Protein AF-A0A9D2BMP5-F1 (afdb_monomer_lite)

Foldseek 3Di:
DDDPPDPDDADWDKDKDFAPPDDPPPPVDDAAEAEDEDDQQAFQCQCVPPVAHDNNVLLNVCCVVQLFPGHMYMGTYPDRVRHRDDPVVPPDDPPVVCPVVVVLVVQPVDPVDDPLHDDDDDDDVQDPGRVSVSVVCSVVRSVNGGRDD

Radius of gyration: 18.4 Å; chains: 1; bounding box: 62×40×44 Å

InterPro domains:
  IPR029058 Alpha/Beta hydrolase fold [G3DSA:3.40.50.1820] (2-93)

Sequence (149 aa):
MIRLITQLKITKPAYVYLPFGYNKNHHHIKYNILYLMHGRSMQAGDFFDCKKGNLINLLDRMIENKDIQPLIVVSATFDVLNQPQNFMRSVAEIQVFNQVNSQMVEMMQSQTFNENNCCYAIRKNGRHNIATCEEYLYHALKIIFKYEK

Structure (mmCIF, N/CA/C/O backbone):
data_AF-A0A9D2BMP5-F1
#
_entry.id   AF-A0A9D2BMP5-F1
#
loop_
_atom_site.group_PDB
_atom_site.id
_atom_site.type_symbol
_atom_site.label_atom_id
_atom_site.label_alt_id
_atom_site.label_comp_id
_atom_site.label_asym_id
_atom_site.label_entity_id
_atom_site.label_seq_id
_atom_site.pdbx_PDB_ins_code
_atom_site.Cartn_x
_atom_site.Cartn_y
_atom_site.Cartn_z
_atom_site.occupancy
_atom_site.B_iso_or_equiv
_atom_site.auth_seq_id
_atom_site.auth_comp_id
_atom_site.auth_asym_id
_atom_site.auth_atom_id
_atom_site.pdbx_PDB_model_num
ATOM 1 N N . MET A 1 1 ? 47.686 2.329 -6.901 1.00 43.03 1 MET A N 1
ATOM 2 C CA . MET A 1 1 ? 46.752 3.427 -7.237 1.00 43.03 1 MET A CA 1
ATOM 3 C C . MET A 1 1 ? 45.488 3.220 -6.405 1.00 43.03 1 MET A C 1
ATOM 5 O O . MET A 1 1 ? 44.759 2.276 -6.672 1.00 43.03 1 MET A O 1
ATOM 9 N N . ILE A 1 2 ? 45.295 3.989 -5.331 1.00 43.59 2 ILE A N 1
ATOM 10 C CA . ILE A 1 2 ? 44.167 3.818 -4.397 1.00 43.59 2 ILE A CA 1
ATOM 11 C C . ILE A 1 2 ? 43.016 4.703 -4.883 1.00 43.59 2 ILE A C 1
ATOM 13 O O . ILE A 1 2 ? 43.177 5.917 -4.987 1.00 43.59 2 ILE A O 1
ATOM 17 N N . ARG A 1 3 ? 41.870 4.103 -5.216 1.00 47.09 3 ARG A N 1
ATOM 18 C CA . ARG A 1 3 ? 40.652 4.838 -5.579 1.00 47.09 3 ARG A CA 1
ATOM 19 C C . ARG A 1 3 ? 39.901 5.168 -4.290 1.00 47.09 3 ARG A C 1
ATOM 21 O O . ARG A 1 3 ? 39.351 4.276 -3.653 1.00 47.09 3 ARG A O 1
ATOM 28 N N . LEU A 1 4 ? 39.892 6.442 -3.906 1.00 51.56 4 LEU A N 1
ATOM 29 C CA . LEU A 1 4 ? 38.966 6.962 -2.901 1.00 51.56 4 LEU A CA 1
ATOM 30 C C . LEU A 1 4 ? 37.544 6.806 -3.451 1.00 51.56 4 LEU A C 1
ATOM 32 O O . LEU A 1 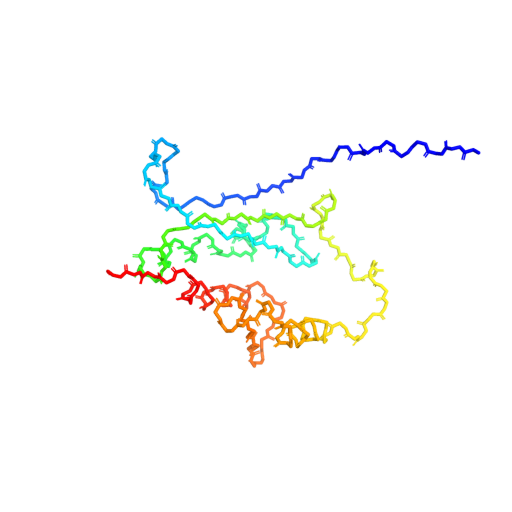4 ? 37.168 7.489 -4.402 1.00 51.56 4 LEU A O 1
ATOM 36 N N . ILE A 1 5 ? 36.768 5.881 -2.888 1.00 59.34 5 ILE A N 1
ATOM 37 C CA . ILE A 1 5 ? 35.328 5.821 -3.133 1.00 59.34 5 ILE A CA 1
ATOM 38 C C . ILE A 1 5 ? 34.708 6.872 -2.215 1.00 59.34 5 ILE A C 1
ATOM 40 O O . ILE A 1 5 ? 34.452 6.616 -1.042 1.00 59.34 5 ILE A O 1
ATOM 44 N N . THR A 1 6 ? 34.521 8.088 -2.721 1.00 59.28 6 THR A N 1
ATOM 45 C CA . THR A 1 6 ? 33.677 9.077 -2.054 1.00 59.28 6 THR A CA 1
ATOM 46 C C . THR A 1 6 ? 32.259 8.524 -2.018 1.00 59.28 6 THR A C 1
ATOM 48 O O . THR A 1 6 ? 31.641 8.274 -3.052 1.00 59.28 6 THR A O 1
ATOM 51 N N . GLN A 1 7 ? 31.753 8.279 -0.813 1.00 61.16 7 GLN A N 1
ATOM 52 C CA . GLN A 1 7 ? 30.390 7.817 -0.601 1.00 61.16 7 GLN A CA 1
ATOM 53 C C . GLN A 1 7 ? 29.439 8.929 -1.070 1.00 61.16 7 GLN A C 1
ATOM 55 O O . GLN A 1 7 ? 29.283 9.954 -0.409 1.00 61.16 7 GLN A O 1
ATOM 60 N N . LEU A 1 8 ? 28.870 8.769 -2.268 1.00 74.62 8 LEU A N 1
ATOM 61 C CA . LEU A 1 8 ? 27.927 9.727 -2.840 1.00 74.62 8 LEU A CA 1
ATOM 62 C C . LEU A 1 8 ? 26.683 9.792 -1.949 1.00 74.62 8 LEU A C 1
ATOM 64 O O . LEU A 1 8 ? 25.930 8.824 -1.840 1.00 74.62 8 LEU A O 1
ATOM 68 N N . LYS A 1 9 ? 26.463 10.948 -1.314 1.00 82.00 9 LYS A N 1
ATOM 69 C CA . LYS A 1 9 ? 25.216 11.236 -0.607 1.00 82.00 9 LYS A CA 1
ATOM 70 C C . LYS A 1 9 ? 24.113 11.431 -1.645 1.00 82.00 9 LYS A C 1
ATOM 72 O O . LYS A 1 9 ? 24.118 12.418 -2.376 1.00 82.00 9 LYS A O 1
ATOM 77 N N . ILE A 1 10 ? 23.182 10.486 -1.701 1.00 85.12 10 ILE A N 1
ATOM 78 C CA . ILE A 1 10 ? 22.008 10.543 -2.574 1.00 85.12 10 ILE A CA 1
ATOM 79 C C . ILE A 1 10 ? 20.770 10.951 -1.772 1.00 85.12 10 ILE A C 1
ATOM 81 O O . ILE A 1 10 ? 20.579 10.505 -0.640 1.00 85.12 10 ILE A O 1
ATOM 85 N N . THR A 1 11 ? 19.924 11.795 -2.362 1.00 90.88 11 THR A N 1
ATOM 86 C CA . THR A 1 11 ? 18.618 12.171 -1.800 1.00 90.88 11 THR A CA 1
ATOM 87 C C . THR A 1 11 ? 17.540 11.362 -2.504 1.00 90.88 11 THR A C 1
ATOM 89 O O . THR A 1 11 ? 17.458 11.389 -3.730 1.00 90.88 11 THR A O 1
ATOM 92 N N . LYS A 1 12 ? 16.713 10.648 -1.736 1.00 89.31 12 LYS A N 1
ATOM 93 C CA . LYS A 1 12 ? 15.645 9.791 -2.263 1.00 89.31 12 LYS A CA 1
ATOM 94 C C . LYS A 1 12 ? 14.288 10.213 -1.700 1.00 89.31 12 LYS A C 1
ATOM 96 O O . LYS A 1 12 ? 14.224 10.567 -0.522 1.00 89.31 12 LYS A O 1
ATOM 101 N N . PRO A 1 13 ? 13.216 10.176 -2.508 1.00 92.56 13 PRO A N 1
ATOM 102 C CA . PRO A 1 13 ? 11.883 10.493 -2.024 1.00 92.56 13 PRO A CA 1
ATOM 103 C C . PRO A 1 13 ? 11.308 9.340 -1.195 1.00 92.56 13 PRO A C 1
ATOM 105 O O . PRO A 1 13 ? 11.568 8.164 -1.465 1.00 92.56 13 PRO A O 1
ATOM 108 N N . ALA A 1 14 ? 10.474 9.699 -0.224 1.00 92.94 14 ALA A N 1
ATOM 109 C CA . ALA A 1 14 ? 9.549 8.800 0.446 1.00 92.94 14 ALA A CA 1
ATOM 110 C C . ALA A 1 14 ? 8.193 9.501 0.540 1.00 92.94 14 ALA A C 1
ATOM 112 O O . ALA A 1 14 ? 8.125 10.695 0.833 1.00 92.94 14 ALA A O 1
ATOM 113 N N . TYR A 1 15 ? 7.128 8.757 0.279 1.00 94.94 15 TYR A N 1
ATOM 114 C CA . TYR A 1 15 ? 5.759 9.245 0.354 1.00 94.94 15 TYR A CA 1
ATOM 115 C C . TYR A 1 15 ? 5.107 8.658 1.593 1.00 94.94 15 TYR A C 1
ATOM 117 O O . TYR A 1 15 ? 5.250 7.464 1.857 1.00 94.94 15 TYR A O 1
ATOM 125 N N . VAL A 1 16 ? 4.423 9.499 2.362 1.00 96.12 16 VAL A N 1
ATOM 126 C CA . VAL A 1 16 ? 3.862 9.118 3.658 1.00 96.12 16 VAL A CA 1
ATOM 127 C C . VAL A 1 16 ? 2.370 9.409 3.657 1.00 96.12 16 VAL A C 1
ATOM 129 O O . VAL A 1 16 ? 1.962 10.562 3.541 1.00 96.12 16 VAL A O 1
ATOM 132 N N . TYR A 1 17 ? 1.569 8.360 3.803 1.00 96.62 17 TYR A N 1
ATOM 133 C CA . TYR A 1 17 ? 0.162 8.467 4.156 1.00 96.62 17 TYR A CA 1
ATOM 134 C C . TYR A 1 17 ? 0.039 8.630 5.668 1.00 96.62 17 TYR A C 1
ATOM 136 O O . TYR A 1 17 ? 0.616 7.858 6.441 1.00 96.62 17 TYR A O 1
ATOM 144 N N . LEU A 1 18 ? -0.728 9.639 6.070 1.00 97.12 18 LEU A N 1
ATOM 145 C CA . LEU A 1 18 ? -1.101 9.898 7.452 1.00 97.12 18 LEU A CA 1
ATOM 146 C C . LEU A 1 18 ? -2.610 9.670 7.567 1.00 97.12 18 LEU A C 1
ATOM 148 O O . LEU A 1 18 ? -3.349 10.229 6.753 1.00 97.12 18 LEU A O 1
ATOM 152 N N . PRO A 1 19 ? -3.074 8.874 8.543 1.00 96.81 19 PRO A N 1
ATOM 153 C CA . PRO A 1 19 ? -4.490 8.565 8.664 1.00 96.81 19 PRO A CA 1
ATOM 154 C C . PRO A 1 19 ? -5.293 9.814 9.035 1.00 96.81 19 PRO A C 1
ATOM 156 O O . PRO A 1 19 ? -4.767 10.758 9.636 1.00 96.81 19 PRO A O 1
ATOM 159 N N . PHE A 1 20 ? -6.585 9.811 8.707 1.00 95.31 20 PHE A N 1
ATOM 160 C CA . PHE A 1 20 ? -7.486 10.894 9.092 1.00 95.31 20 PHE A CA 1
ATOM 161 C C . PHE A 1 20 ? -7.408 11.173 10.603 1.00 95.31 20 PHE A C 1
ATOM 163 O O . PHE A 1 20 ? -7.398 10.257 11.425 1.00 95.31 20 PHE A O 1
ATOM 170 N N . GLY A 1 21 ? -7.329 12.453 10.975 1.00 93.25 21 GLY A N 1
ATOM 171 C CA . GLY A 1 21 ? -7.171 12.873 12.371 1.00 93.25 21 GLY A CA 1
ATOM 172 C C . GLY A 1 21 ? -5.743 12.775 12.924 1.00 93.25 21 GLY A C 1
ATOM 173 O O . GLY A 1 21 ? -5.528 13.121 14.088 1.00 93.25 21 GLY A O 1
ATOM 174 N N . TYR A 1 22 ? -4.751 12.364 12.122 1.00 96.06 22 TYR A N 1
ATOM 175 C CA . TYR A 1 22 ? -3.347 12.419 12.526 1.00 96.06 22 TYR A CA 1
ATOM 176 C C . TYR A 1 22 ? -2.947 13.840 12.945 1.00 96.06 22 TYR A C 1
ATOM 178 O O . TYR A 1 22 ? -3.121 14.810 12.205 1.00 96.06 22 TYR A O 1
ATOM 186 N N . ASN A 1 23 ? -2.344 13.955 14.129 1.00 93.38 23 ASN A N 1
ATOM 187 C CA . ASN A 1 23 ? -1.826 15.210 14.656 1.00 93.38 23 ASN A CA 1
ATOM 188 C C . ASN A 1 23 ? -0.436 14.988 15.256 1.00 93.38 23 ASN A C 1
ATOM 190 O O . ASN A 1 23 ? -0.282 14.255 16.232 1.00 93.38 23 ASN A O 1
ATOM 194 N N . LYS A 1 24 ? 0.567 15.685 14.712 1.00 90.94 24 LYS A N 1
ATOM 195 C CA . LYS A 1 24 ? 1.966 15.608 15.165 1.00 90.94 24 LYS A CA 1
ATOM 196 C C . LYS A 1 24 ? 2.177 16.016 16.631 1.00 90.94 24 LYS A C 1
ATOM 198 O O . LYS A 1 24 ? 3.183 15.638 17.219 1.00 90.94 24 LYS A O 1
ATOM 203 N N . ASN A 1 25 ? 1.243 16.774 17.211 1.00 93.44 25 ASN A N 1
ATOM 204 C CA . ASN A 1 25 ? 1.304 17.237 18.598 1.00 93.44 25 ASN A CA 1
ATOM 205 C C . ASN A 1 25 ? 0.651 16.245 19.582 1.00 93.44 25 ASN A C 1
ATOM 207 O O . ASN A 1 25 ? 0.785 16.395 20.796 1.00 93.44 25 ASN A O 1
ATOM 211 N N . HIS A 1 26 ? -0.073 15.229 19.096 1.00 89.88 26 HIS A N 1
ATOM 212 C CA . HIS A 1 26 ? -0.694 14.207 19.942 1.00 89.88 26 HIS A CA 1
ATOM 213 C C . HIS A 1 26 ? 0.303 13.086 20.259 1.00 89.88 26 HIS A C 1
ATOM 215 O O . HIS A 1 26 ? 0.184 11.968 19.768 1.00 89.88 26 HIS A O 1
ATOM 221 N N . HIS A 1 27 ? 1.279 13.368 21.123 1.00 86.19 27 HIS A N 1
ATOM 222 C CA . HIS A 1 27 ? 2.339 12.413 21.485 1.00 86.19 27 HIS A CA 1
ATOM 223 C C . HIS A 1 27 ? 1.851 11.148 22.217 1.00 86.19 27 HIS A C 1
ATOM 225 O O . HIS A 1 27 ? 2.601 10.183 22.344 1.00 86.19 27 HIS A O 1
ATOM 231 N N . HIS A 1 28 ? 0.608 11.145 22.704 1.00 88.06 28 HIS A N 1
ATOM 232 C CA . HIS A 1 28 ? -0.004 9.994 23.367 1.00 88.06 28 HIS A CA 1
ATOM 233 C C . HIS A 1 28 ? -0.632 8.992 22.383 1.00 88.06 28 HIS A C 1
ATOM 235 O O . HIS A 1 28 ? -0.855 7.844 22.759 1.00 88.06 28 HIS A O 1
ATOM 241 N N . ILE A 1 29 ? -0.899 9.396 21.135 1.00 88.75 29 ILE A N 1
ATOM 242 C CA . ILE A 1 29 ? -1.441 8.509 20.101 1.00 88.75 29 ILE A CA 1
ATOM 243 C C . ILE A 1 29 ? -0.267 7.887 19.343 1.00 88.75 29 ILE A C 1
ATOM 245 O O . ILE A 1 29 ? 0.576 8.596 18.794 1.00 88.75 29 ILE A O 1
ATOM 249 N N . LYS A 1 30 ? -0.210 6.553 19.306 1.00 90.56 30 LYS A N 1
ATOM 250 C CA . LYS A 1 30 ? 0.804 5.791 18.568 1.00 90.56 30 LYS A CA 1
ATOM 251 C C . LYS A 1 30 ? 0.147 5.061 17.404 1.00 90.56 30 LYS A C 1
ATOM 253 O O . LYS A 1 30 ? -0.924 4.489 17.568 1.00 90.56 30 LYS A O 1
ATOM 258 N N . TYR A 1 31 ? 0.814 5.069 16.256 1.00 94.38 31 TYR A N 1
ATOM 259 C CA . TYR A 1 31 ? 0.354 4.402 15.043 1.00 94.38 31 TYR A CA 1
ATOM 260 C C . TYR A 1 31 ? 1.316 3.277 14.680 1.00 94.38 31 TYR A C 1
ATOM 262 O O . TYR A 1 31 ? 2.534 3.444 14.783 1.00 94.38 31 TYR A O 1
ATOM 270 N N . ASN A 1 32 ? 0.769 2.162 14.201 1.00 95.19 32 ASN A N 1
ATOM 271 C CA . ASN A 1 32 ? 1.567 1.185 13.472 1.00 95.19 32 ASN A CA 1
ATOM 272 C C . ASN A 1 32 ? 2.087 1.807 12.168 1.00 95.19 32 ASN A C 1
ATOM 274 O O . ASN A 1 32 ? 1.473 2.730 11.624 1.00 95.19 32 ASN A O 1
ATOM 278 N N . ILE A 1 33 ? 3.216 1.301 11.669 1.00 95.56 33 ILE A N 1
ATOM 279 C CA . ILE A 1 33 ? 3.830 1.777 10.427 1.00 95.56 33 ILE A CA 1
ATOM 280 C C . ILE A 1 33 ? 3.977 0.611 9.453 1.00 95.56 33 ILE A C 1
ATOM 282 O O . ILE A 1 33 ? 4.568 -0.414 9.788 1.00 95.56 33 ILE A O 1
ATOM 286 N N . LEU A 1 34 ? 3.482 0.796 8.231 1.00 95.12 34 LEU A N 1
ATOM 287 C CA . LEU A 1 34 ? 3.722 -0.093 7.102 1.00 95.12 34 LEU A CA 1
ATOM 288 C C . LEU A 1 34 ? 4.736 0.542 6.151 1.00 95.12 34 LEU A C 1
ATOM 290 O O . LEU A 1 34 ? 4.468 1.590 5.565 1.00 95.12 34 LEU A O 1
ATOM 294 N N . TYR A 1 35 ? 5.869 -0.124 5.944 1.00 93.88 35 TYR A N 1
ATOM 295 C CA . TYR A 1 35 ? 6.801 0.222 4.873 1.00 93.88 35 TYR A CA 1
ATOM 296 C C . TYR A 1 35 ? 6.452 -0.579 3.620 1.00 93.88 35 TYR A C 1
ATOM 298 O O . TYR A 1 35 ? 6.534 -1.806 3.616 1.00 93.88 35 TYR A O 1
ATOM 306 N N . LEU A 1 36 ? 6.058 0.120 2.559 1.00 90.44 36 LEU A N 1
ATOM 307 C CA . LEU A 1 36 ? 5.642 -0.457 1.289 1.00 90.44 36 LEU A CA 1
ATOM 308 C C . LEU A 1 36 ? 6.714 -0.194 0.227 1.00 90.44 36 LEU A C 1
ATOM 310 O O . LEU A 1 36 ? 7.170 0.934 0.046 1.00 90.44 36 LEU A O 1
ATOM 314 N N . MET A 1 37 ? 7.132 -1.243 -0.479 1.00 89.31 37 MET A N 1
ATOM 315 C CA . MET A 1 37 ? 8.111 -1.139 -1.560 1.00 89.31 37 MET A CA 1
ATOM 316 C C . MET A 1 37 ? 7.443 -1.456 -2.893 1.00 89.31 37 MET A C 1
ATOM 318 O O . MET A 1 37 ? 6.697 -2.427 -3.010 1.00 89.31 37 MET A O 1
ATOM 322 N N . HIS A 1 38 ? 7.702 -0.628 -3.901 1.00 88.12 38 HIS A N 1
ATOM 323 C CA . HIS A 1 38 ? 7.099 -0.788 -5.218 1.00 88.12 38 HIS A CA 1
ATOM 324 C C . HIS A 1 38 ? 7.808 -1.856 -6.062 1.00 88.12 38 HIS A C 1
ATOM 326 O O . HIS A 1 38 ? 8.983 -2.169 -5.866 1.00 88.12 38 HIS A O 1
ATOM 332 N N . GLY A 1 39 ? 7.085 -2.395 -7.046 1.00 83.19 39 GLY A N 1
ATOM 333 C CA . GLY A 1 39 ? 7.642 -3.315 -8.033 1.00 83.19 39 GLY A CA 1
ATOM 334 C C . GLY A 1 39 ? 8.537 -2.613 -9.059 1.00 83.19 39 GLY A C 1
ATOM 335 O O . GLY A 1 39 ? 8.597 -1.387 -9.143 1.00 83.19 39 GLY A O 1
ATOM 336 N N . ARG A 1 40 ? 9.213 -3.402 -9.897 1.00 81.69 40 ARG A N 1
ATOM 337 C CA . ARG A 1 40 ? 10.220 -2.922 -10.859 1.00 81.69 40 ARG A CA 1
ATOM 338 C C . ARG A 1 40 ? 9.753 -1.773 -11.764 1.00 81.69 40 ARG A C 1
ATOM 340 O O . ARG A 1 40 ? 10.522 -0.858 -12.037 1.00 81.69 40 ARG A O 1
ATOM 347 N N . SER A 1 41 ? 8.527 -1.846 -12.273 1.00 84.56 41 SER A N 1
ATOM 348 C CA . SER A 1 41 ? 7.982 -0.892 -13.249 1.00 84.56 41 SER A CA 1
ATOM 349 C C . SER A 1 41 ? 7.360 0.355 -12.617 1.00 84.56 41 SER A C 1
ATOM 351 O O . SER A 1 41 ? 6.678 1.101 -13.313 1.00 84.56 41 SER A O 1
ATOM 353 N N . MET A 1 42 ? 7.542 0.550 -11.313 1.00 87.44 42 MET A N 1
ATOM 354 C CA . MET A 1 42 ? 6.927 1.627 -10.542 1.00 87.44 42 MET A CA 1
ATOM 355 C C . MET A 1 42 ? 7.989 2.531 -9.905 1.00 87.44 42 MET A C 1
ATOM 357 O O . MET A 1 42 ? 9.186 2.249 -9.972 1.00 87.44 42 MET A O 1
ATOM 361 N N . GLN A 1 43 ? 7.530 3.616 -9.290 1.00 92.38 43 GLN A N 1
ATOM 362 C CA . GLN A 1 43 ? 8.299 4.547 -8.460 1.00 92.38 43 GLN A CA 1
ATOM 363 C C . GLN A 1 43 ? 7.695 4.646 -7.047 1.00 92.38 43 GLN A C 1
ATOM 365 O O . GLN A 1 43 ? 6.576 4.186 -6.812 1.00 92.38 43 GLN A O 1
ATOM 370 N N . ALA A 1 44 ? 8.388 5.304 -6.108 1.00 91.56 44 ALA A N 1
ATOM 371 C CA . ALA A 1 44 ? 7.937 5.455 -4.715 1.00 91.56 44 ALA A CA 1
ATOM 372 C C . ALA A 1 44 ? 6.522 6.049 -4.580 1.00 91.56 44 ALA A C 1
ATOM 374 O O . ALA A 1 44 ? 5.777 5.660 -3.684 1.00 91.56 44 ALA A O 1
ATOM 375 N N . GLY A 1 45 ? 6.141 6.979 -5.459 1.00 91.56 45 GLY A N 1
ATOM 376 C CA . GLY A 1 45 ? 4.849 7.667 -5.387 1.00 91.56 45 GLY A CA 1
ATOM 377 C C . GLY A 1 45 ? 3.679 6.906 -6.010 1.00 91.56 45 GLY A C 1
ATOM 378 O O . GLY A 1 45 ? 2.536 7.287 -5.785 1.00 91.56 45 GLY A O 1
ATOM 379 N N . ASP A 1 46 ? 3.929 5.836 -6.770 1.00 90.44 46 ASP A N 1
ATOM 380 C CA . ASP A 1 46 ? 2.907 5.256 -7.652 1.00 90.44 46 ASP A CA 1
ATOM 381 C C . ASP A 1 46 ? 1.731 4.618 -6.906 1.00 90.44 46 ASP A C 1
ATOM 383 O O . ASP A 1 46 ? 0.623 4.600 -7.431 1.00 90.44 46 ASP A O 1
ATOM 387 N N . PHE A 1 47 ? 1.937 4.140 -5.675 1.00 87.81 47 PHE A N 1
ATOM 388 C CA . PHE A 1 47 ? 0.836 3.651 -4.839 1.00 87.81 47 PHE A CA 1
ATOM 389 C C . PHE A 1 47 ? -0.139 4.759 -4.416 1.00 87.81 47 PHE A C 1
ATOM 391 O O . PHE A 1 47 ? -1.307 4.478 -4.162 1.00 87.81 47 PHE A O 1
ATOM 398 N N . PHE A 1 48 ? 0.330 6.006 -4.335 1.00 89.19 48 PHE A N 1
ATOM 399 C CA . PHE A 1 48 ? -0.450 7.163 -3.889 1.00 89.19 48 PHE A CA 1
ATOM 400 C C . PHE A 1 48 ? -0.957 8.033 -5.048 1.00 89.19 48 PHE A C 1
ATOM 402 O O . PHE A 1 48 ? -1.675 9.004 -4.818 1.00 89.19 48 PHE A O 1
ATOM 409 N N . ASP A 1 49 ? -0.598 7.702 -6.289 1.00 86.19 49 ASP A N 1
ATOM 410 C CA . ASP A 1 49 ? -1.112 8.369 -7.481 1.00 86.19 49 ASP A CA 1
ATOM 411 C C . ASP A 1 49 ? -2.489 7.801 -7.843 1.00 86.19 49 ASP A C 1
ATOM 413 O O . ASP A 1 49 ? -2.591 6.666 -8.307 1.00 86.19 49 ASP A O 1
ATOM 417 N N . CYS A 1 50 ? -3.539 8.616 -7.693 1.00 75.19 50 CYS A N 1
ATOM 418 C CA . CYS A 1 50 ? -4.929 8.242 -7.976 1.00 75.19 50 CYS A CA 1
ATOM 419 C C . CYS A 1 50 ? -5.182 7.790 -9.425 1.00 75.19 50 CYS A C 1
ATOM 421 O O . CYS A 1 50 ? -6.196 7.152 -9.707 1.00 75.19 50 CYS A O 1
ATOM 423 N N . LYS A 1 51 ? -4.279 8.113 -10.361 1.00 79.44 51 LYS A N 1
ATOM 424 C CA . LYS A 1 51 ? -4.355 7.656 -11.756 1.00 79.44 51 LYS A CA 1
ATOM 425 C C . LYS A 1 51 ? -3.805 6.247 -11.948 1.00 79.44 51 LYS A C 1
ATOM 427 O O . LYS A 1 51 ? -4.103 5.616 -12.960 1.00 79.44 51 LYS A O 1
ATOM 432 N N . LYS A 1 52 ? -2.972 5.777 -11.020 1.00 73.19 52 LYS A N 1
ATOM 433 C CA . LYS A 1 52 ? -2.295 4.479 -11.086 1.00 73.19 52 LYS A CA 1
ATOM 434 C C . LYS A 1 52 ? -2.885 3.485 -10.098 1.00 73.19 52 LYS A C 1
ATOM 436 O O . LYS A 1 52 ? -3.065 2.330 -10.468 1.00 73.19 52 LYS A O 1
ATOM 441 N N . GLY A 1 53 ? -3.214 3.933 -8.892 1.00 71.50 53 GLY A N 1
ATOM 442 C CA . GLY A 1 53 ? -3.825 3.129 -7.846 1.00 71.50 53 GLY A CA 1
ATOM 443 C C . GLY A 1 53 ? -4.721 3.955 -6.936 1.00 71.50 53 GLY A C 1
ATOM 444 O O . GLY A 1 53 ? -4.826 5.170 -7.047 1.00 71.50 53 GLY A O 1
ATOM 445 N N . ASN A 1 54 ? -5.392 3.280 -6.023 1.00 84.94 54 ASN A N 1
ATOM 446 C CA . ASN A 1 54 ? -6.421 3.824 -5.162 1.00 84.94 54 ASN A CA 1
ATOM 447 C C . ASN A 1 54 ? -6.133 3.535 -3.684 1.00 84.94 54 ASN A C 1
ATOM 449 O O . ASN A 1 54 ? -7.054 3.457 -2.872 1.00 84.94 54 ASN A O 1
ATOM 453 N N . LEU A 1 55 ? -4.850 3.366 -3.332 1.00 90.12 55 LEU A N 1
ATOM 454 C CA . LEU A 1 55 ? -4.434 2.959 -1.990 1.00 90.12 55 LEU A CA 1
ATOM 455 C C . LEU A 1 55 ? -4.936 3.923 -0.912 1.00 90.12 55 LEU A C 1
ATOM 457 O O . LEU A 1 55 ? -5.366 3.465 0.136 1.00 90.12 55 LEU A O 1
ATOM 461 N N . ILE A 1 56 ? -4.930 5.235 -1.167 1.00 93.12 56 ILE A N 1
ATOM 462 C CA . ILE A 1 56 ? -5.423 6.234 -0.202 1.00 93.12 56 ILE A CA 1
ATOM 463 C C . ILE A 1 56 ? -6.896 5.969 0.130 1.00 93.12 56 ILE A C 1
ATOM 465 O O . ILE A 1 56 ? -7.234 5.756 1.290 1.00 93.12 56 ILE A O 1
ATOM 469 N N . ASN A 1 57 ? -7.754 5.875 -0.891 1.00 93.69 57 ASN A N 1
ATOM 470 C CA . ASN A 1 57 ? -9.182 5.620 -0.689 1.00 93.69 57 ASN A CA 1
ATOM 471 C C . ASN A 1 57 ? -9.448 4.234 -0.089 1.00 93.69 57 ASN A C 1
ATOM 473 O O . ASN A 1 57 ? -10.415 4.061 0.650 1.00 93.69 57 ASN A O 1
ATOM 477 N N . LEU A 1 58 ? -8.619 3.237 -0.416 1.00 94.75 58 LEU A N 1
ATOM 478 C CA . LEU A 1 58 ? -8.683 1.919 0.208 1.00 94.75 58 LEU A CA 1
ATOM 479 C C . LEU A 1 58 ? -8.410 2.022 1.713 1.00 94.75 58 LEU A C 1
ATOM 481 O O . LEU A 1 58 ? -9.227 1.557 2.502 1.00 94.75 58 LEU A O 1
ATOM 485 N N . LEU A 1 59 ? -7.301 2.655 2.105 1.00 96.50 59 LEU A N 1
ATOM 486 C CA . LEU A 1 59 ? -6.910 2.824 3.506 1.00 96.50 59 LEU A CA 1
ATOM 487 C C . LEU A 1 59 ? -7.954 3.623 4.287 1.00 96.50 59 LEU A C 1
ATOM 489 O O . LEU A 1 59 ? -8.385 3.168 5.344 1.00 96.50 59 LEU A O 1
ATOM 493 N N . ASP A 1 60 ? -8.412 4.754 3.744 1.00 96.75 60 ASP A N 1
ATOM 494 C CA . ASP A 1 60 ? -9.420 5.597 4.392 1.00 96.75 60 ASP A CA 1
ATOM 495 C C . ASP A 1 60 ? -10.712 4.817 4.653 1.00 96.75 60 ASP A C 1
ATOM 497 O O . ASP A 1 60 ? -11.211 4.817 5.777 1.00 96.75 60 ASP A O 1
ATOM 501 N N . ARG A 1 61 ? -11.210 4.063 3.662 1.00 97.06 61 ARG A N 1
ATOM 502 C CA . ARG A 1 61 ? -12.410 3.225 3.825 1.00 97.06 61 ARG A CA 1
ATOM 503 C C . ARG A 1 61 ? -12.211 2.097 4.826 1.00 97.06 61 ARG A C 1
ATOM 505 O O . ARG A 1 61 ? -13.118 1.805 5.596 1.00 97.06 61 ARG A O 1
ATOM 512 N N . MET A 1 62 ? -11.052 1.441 4.819 1.00 97.44 62 MET A N 1
ATOM 513 C CA . MET A 1 62 ? -10.766 0.366 5.773 1.00 97.44 62 MET A CA 1
ATOM 514 C C . MET A 1 62 ? -10.688 0.895 7.211 1.00 97.44 62 MET A C 1
ATOM 516 O O . MET A 1 62 ? -11.148 0.223 8.133 1.00 97.44 62 MET A O 1
ATOM 520 N N . ILE A 1 63 ? -10.139 2.095 7.414 1.00 97.06 63 ILE A N 1
ATOM 521 C CA . ILE A 1 63 ? -10.092 2.750 8.727 1.00 97.06 63 ILE A CA 1
ATOM 522 C C . ILE A 1 63 ? -11.494 3.199 9.153 1.00 97.06 63 ILE A C 1
ATOM 524 O O . ILE A 1 63 ? -11.911 2.915 10.275 1.00 97.06 63 ILE A O 1
ATOM 528 N N . GLU A 1 64 ? -12.244 3.852 8.263 1.00 97.06 64 GLU A N 1
ATOM 529 C CA . GLU A 1 64 ? -13.615 4.315 8.515 1.00 97.06 64 GLU A CA 1
ATOM 530 C C . GLU A 1 64 ? -14.543 3.154 8.898 1.00 97.06 64 GLU A C 1
ATOM 532 O O . GLU A 1 64 ? -15.260 3.223 9.899 1.00 97.06 64 GLU A O 1
ATOM 537 N N . ASN A 1 65 ? -14.465 2.046 8.158 1.00 96.94 65 ASN A N 1
ATOM 538 C CA . ASN A 1 65 ? -15.252 0.840 8.413 1.00 96.94 65 ASN A CA 1
ATOM 539 C C . ASN A 1 65 ? -14.779 0.042 9.635 1.00 96.94 65 ASN A C 1
ATOM 541 O O . ASN A 1 65 ? -15.428 -0.939 10.000 1.00 96.94 65 ASN A O 1
ATOM 545 N N . LYS A 1 66 ? -13.671 0.442 10.277 1.00 96.38 66 LYS A N 1
ATOM 546 C CA . LYS A 1 66 ? -13.023 -0.302 11.367 1.00 96.38 66 LYS A CA 1
ATOM 547 C C . LYS A 1 66 ? -12.623 -1.723 10.950 1.00 96.38 66 LYS A C 1
ATOM 549 O O . LYS A 1 66 ? -12.695 -2.654 11.748 1.00 96.38 66 LYS A O 1
ATOM 554 N N . ASP A 1 67 ? -12.188 -1.890 9.702 1.00 96.88 67 ASP A N 1
ATOM 555 C CA . ASP A 1 67 ? -11.537 -3.118 9.235 1.00 96.88 67 ASP A CA 1
ATOM 556 C C . ASP A 1 67 ? -10.098 -3.202 9.780 1.00 96.88 67 ASP A C 1
ATOM 558 O O . ASP A 1 67 ? -9.615 -4.285 10.123 1.00 96.88 67 ASP A O 1
ATOM 562 N N . ILE A 1 68 ? -9.415 -2.054 9.886 1.00 97.06 68 ILE A N 1
ATOM 563 C CA . ILE A 1 68 ? -8.042 -1.923 10.401 1.00 97.06 68 ILE A CA 1
ATOM 564 C C . ILE A 1 68 ? -7.919 -0.751 11.377 1.00 97.06 68 ILE A C 1
ATOM 566 O O . ILE A 1 68 ? -8.671 0.221 11.291 1.00 97.06 68 ILE A O 1
ATOM 570 N N . GLN A 1 69 ? -6.951 -0.820 12.292 1.00 95.56 69 GLN A N 1
ATOM 571 C CA . GLN A 1 69 ? -6.552 0.342 13.092 1.00 95.56 69 GLN A CA 1
ATOM 572 C C . GLN A 1 69 ? -5.932 1.428 12.192 1.00 95.56 69 GLN A C 1
ATOM 574 O O . GLN A 1 69 ? -5.248 1.087 11.220 1.00 95.56 69 GLN A O 1
ATOM 579 N N . PRO A 1 70 ? -6.087 2.727 12.521 1.00 95.88 70 PRO A N 1
ATOM 580 C CA . PRO A 1 70 ? -5.326 3.792 11.876 1.00 95.88 70 PRO A CA 1
ATOM 581 C C . PRO A 1 70 ? -3.821 3.490 11.872 1.00 95.88 70 PRO A C 1
ATOM 583 O O . PRO A 1 70 ? -3.239 3.136 12.900 1.00 95.88 70 PRO A O 1
ATOM 586 N N . LEU A 1 71 ? -3.176 3.659 10.720 1.00 96.62 71 LEU A N 1
ATOM 587 C CA . LEU A 1 71 ? -1.754 3.373 10.528 1.00 96.62 71 LEU A CA 1
ATOM 588 C C . LEU A 1 71 ? -1.095 4.399 9.606 1.00 96.62 71 LEU A C 1
ATOM 590 O O . LEU A 1 71 ? -1.752 5.018 8.772 1.00 96.62 71 LEU A O 1
ATOM 594 N N . ILE A 1 72 ? 0.220 4.545 9.741 1.00 97.19 72 ILE A N 1
ATOM 595 C CA . ILE A 1 72 ? 1.056 5.320 8.821 1.00 97.19 72 ILE A CA 1
ATOM 596 C C . ILE A 1 72 ? 1.566 4.371 7.737 1.00 97.19 72 ILE A C 1
ATOM 598 O O . ILE A 1 72 ? 2.061 3.287 8.045 1.00 97.19 72 ILE A O 1
ATOM 602 N N . VAL A 1 73 ? 1.496 4.780 6.470 1.00 96.94 73 VAL A N 1
ATOM 603 C CA . VAL A 1 73 ? 2.068 4.002 5.359 1.00 96.94 73 VAL A CA 1
ATOM 604 C C . VAL A 1 73 ? 3.165 4.810 4.692 1.00 96.94 73 VAL A C 1
ATOM 606 O O . VAL A 1 73 ? 2.935 5.932 4.251 1.00 96.94 73 VAL A O 1
ATOM 609 N N . VAL A 1 74 ? 4.361 4.237 4.608 1.00 96.88 74 VAL A N 1
ATOM 610 C CA . VAL A 1 74 ? 5.534 4.853 3.988 1.00 96.88 74 VAL A CA 1
ATOM 611 C C . VAL A 1 74 ? 5.886 4.072 2.733 1.00 96.88 74 VAL A C 1
ATOM 613 O O . VAL A 1 74 ? 6.254 2.905 2.818 1.00 96.88 74 VAL A O 1
ATOM 616 N N . SER A 1 75 ? 5.820 4.720 1.574 1.00 94.62 75 SER A N 1
ATOM 617 C CA . SER A 1 75 ? 6.313 4.162 0.317 1.00 94.62 75 SER A CA 1
ATOM 618 C C . SER A 1 75 ? 7.655 4.782 -0.047 1.00 94.62 75 SER A C 1
ATOM 620 O O . SER A 1 75 ? 7.771 6.001 -0.207 1.00 94.62 75 SER A O 1
ATOM 622 N N . ALA A 1 76 ? 8.675 3.939 -0.174 1.00 92.56 76 ALA A N 1
ATOM 623 C CA . ALA A 1 76 ? 10.020 4.327 -0.586 1.00 92.56 76 ALA A CA 1
ATOM 624 C C . ALA A 1 76 ? 10.386 3.651 -1.914 1.00 92.56 76 ALA A C 1
ATOM 626 O O . ALA A 1 76 ? 9.622 2.858 -2.461 1.00 92.56 76 ALA A O 1
ATOM 627 N N . THR A 1 77 ? 11.567 3.968 -2.442 1.00 90.75 77 THR A N 1
ATOM 628 C CA . THR A 1 77 ? 12.097 3.331 -3.65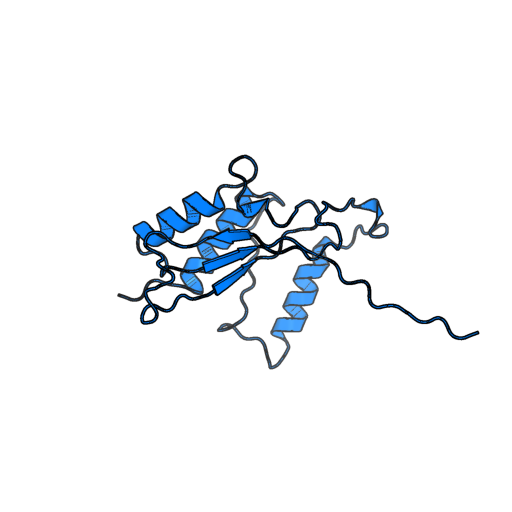3 1.00 90.75 77 THR A CA 1
ATOM 629 C C . THR A 1 77 ? 13.411 2.624 -3.366 1.00 90.75 77 THR A C 1
ATOM 631 O O . THR A 1 77 ? 14.269 3.152 -2.651 1.00 90.75 77 THR A O 1
ATOM 634 N N . PHE A 1 78 ? 13.608 1.441 -3.946 1.00 87.44 78 PHE A N 1
ATOM 635 C CA . PHE A 1 78 ? 14.919 0.794 -3.983 1.00 87.44 78 PHE A CA 1
ATOM 636 C C . PHE A 1 78 ? 15.818 1.425 -5.057 1.00 87.44 78 PHE A C 1
ATOM 638 O O . PHE A 1 78 ? 17.035 1.455 -4.888 1.00 87.44 78 PHE A O 1
ATOM 645 N N . ASP A 1 79 ? 15.241 2.006 -6.114 1.00 87.56 79 ASP A N 1
ATOM 646 C CA . ASP A 1 79 ? 15.999 2.595 -7.214 1.00 87.56 79 ASP A CA 1
ATOM 647 C C . ASP A 1 79 ? 16.755 3.851 -6.766 1.00 87.56 79 ASP A C 1
ATOM 649 O O . ASP A 1 79 ? 16.286 4.627 -5.930 1.00 87.56 79 ASP A O 1
ATOM 653 N N . VAL A 1 80 ? 17.960 4.052 -7.294 1.00 86.12 80 VAL A N 1
ATOM 654 C CA . VAL A 1 80 ? 18.820 5.183 -6.910 1.00 86.12 80 VAL A CA 1
ATOM 655 C C . VAL A 1 80 ? 18.224 6.514 -7.372 1.00 86.12 80 VAL A C 1
ATOM 657 O O . VAL A 1 80 ? 18.361 7.512 -6.669 1.00 86.12 80 VAL A O 1
ATOM 660 N N . LEU A 1 81 ? 17.539 6.525 -8.518 1.00 88.44 81 LEU A N 1
ATOM 661 C CA . LEU A 1 81 ? 17.009 7.722 -9.173 1.00 88.44 81 LEU A CA 1
ATOM 662 C C . LEU A 1 81 ? 15.474 7.809 -9.115 1.00 88.44 81 LEU A C 1
ATOM 664 O O . LEU A 1 81 ? 14.886 8.680 -9.759 1.00 88.44 81 LEU A O 1
ATOM 668 N N . ASN A 1 82 ? 14.828 6.923 -8.347 1.00 90.25 82 ASN A N 1
ATOM 669 C CA . ASN A 1 82 ? 13.375 6.773 -8.289 1.00 90.25 82 ASN A CA 1
ATOM 670 C C . ASN A 1 82 ? 12.736 6.605 -9.683 1.00 90.25 82 ASN A C 1
ATOM 672 O O . ASN A 1 82 ? 11.780 7.299 -10.020 1.00 90.25 82 ASN A O 1
ATOM 676 N N . GLN A 1 83 ? 13.287 5.726 -10.520 1.00 88.94 83 GLN A N 1
ATOM 677 C CA . GLN A 1 83 ? 12.800 5.470 -11.876 1.00 88.94 83 GLN A CA 1
ATOM 678 C C . GLN A 1 83 ? 12.282 4.038 -12.052 1.00 88.94 83 GLN A C 1
ATOM 680 O O . GLN A 1 83 ? 12.857 3.101 -11.482 1.00 88.94 83 GLN A O 1
ATOM 685 N N . PRO A 1 84 ? 11.249 3.841 -12.897 1.00 85.75 84 PRO A N 1
ATOM 686 C CA . PRO A 1 84 ? 10.842 2.512 -13.314 1.00 85.75 84 PRO A CA 1
ATOM 687 C C . PRO A 1 84 ? 11.982 1.864 -14.101 1.00 85.75 84 PRO A C 1
ATOM 689 O O . PRO A 1 84 ? 12.630 2.502 -14.933 1.00 85.75 84 PRO A O 1
ATOM 692 N N . GLN A 1 85 ? 12.223 0.581 -13.856 1.00 81.94 85 GLN A N 1
ATOM 693 C CA . GLN A 1 85 ? 13.283 -0.160 -14.532 1.00 81.94 85 GLN A CA 1
ATOM 694 C C . GLN A 1 85 ? 12.718 -1.022 -15.666 1.00 81.94 85 GLN A C 1
ATOM 696 O O . GLN A 1 85 ? 11.686 -1.691 -15.533 1.00 81.94 85 GLN A O 1
ATOM 701 N N . ASN A 1 86 ? 13.443 -1.046 -16.785 1.00 71.88 86 ASN A N 1
ATOM 702 C CA . ASN A 1 86 ? 13.123 -1.889 -17.934 1.00 71.88 86 ASN A CA 1
ATOM 703 C C . ASN A 1 86 ? 13.586 -3.329 -17.719 1.00 71.88 86 ASN A C 1
ATOM 705 O O . ASN A 1 86 ? 14.623 -3.573 -17.105 1.00 71.88 86 ASN A O 1
ATOM 709 N N . PHE A 1 87 ? 12.846 -4.278 -18.306 1.00 65.56 87 PHE A N 1
ATOM 710 C CA . PHE A 1 87 ? 13.172 -5.704 -18.224 1.00 65.56 87 PHE A CA 1
ATOM 711 C C . PHE A 1 87 ? 14.595 -6.000 -18.690 1.00 65.56 87 PHE A C 1
ATOM 713 O O . PHE A 1 87 ? 15.286 -6.746 -18.025 1.00 65.56 87 PHE A O 1
ATOM 720 N N . MET A 1 88 ? 15.064 -5.333 -19.745 1.00 59.72 88 MET A N 1
ATOM 721 C CA . MET A 1 88 ? 16.381 -5.558 -20.354 1.00 59.72 88 MET A CA 1
ATOM 722 C C . MET A 1 88 ? 17.594 -5.178 -19.486 1.00 59.72 88 MET A C 1
ATOM 724 O O . MET A 1 88 ? 18.715 -5.504 -19.861 1.00 59.72 88 MET A O 1
ATOM 728 N N . ARG A 1 89 ? 17.413 -4.487 -18.348 1.00 53.12 89 ARG A N 1
ATOM 729 C CA . ARG A 1 89 ? 18.509 -4.244 -17.386 1.00 53.12 89 ARG A CA 1
ATOM 730 C C . ARG A 1 89 ? 18.754 -5.419 -16.438 1.00 53.12 89 ARG A C 1
ATOM 732 O O . ARG A 1 89 ? 19.823 -5.491 -15.842 1.00 53.12 89 ARG A O 1
ATOM 739 N N . SER A 1 90 ?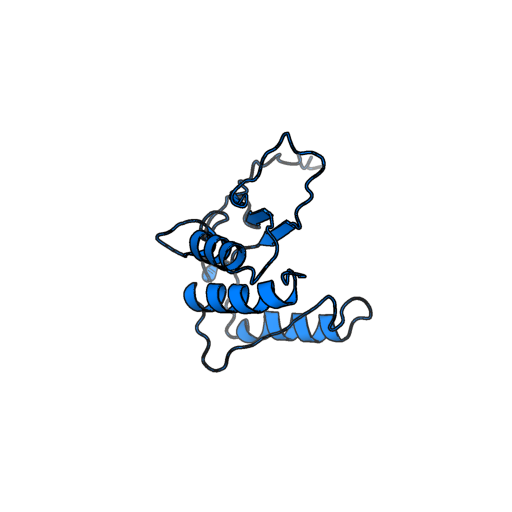 17.788 -6.320 -16.319 1.00 51.47 90 SER A N 1
ATOM 740 C CA . SER A 1 90 ? 17.948 -7.635 -15.711 1.00 51.47 90 SER A CA 1
ATOM 741 C C . SER A 1 90 ? 18.114 -8.611 -16.875 1.00 51.47 90 SER A C 1
ATOM 743 O O . SER A 1 90 ? 17.353 -8.558 -17.836 1.00 51.47 90 SER A O 1
ATOM 745 N N . VAL A 1 91 ? 19.169 -9.419 -16.879 1.00 49.09 91 VAL A N 1
ATOM 746 C CA . VAL A 1 91 ? 19.454 -10.350 -17.985 1.00 49.09 91 VAL A CA 1
ATOM 747 C C . VAL A 1 91 ? 18.247 -11.241 -18.316 1.00 49.09 91 VAL A C 1
ATOM 749 O O . VAL A 1 91 ? 17.343 -11.405 -17.505 1.00 49.09 91 VAL A O 1
ATOM 752 N N . ALA A 1 92 ? 18.226 -11.778 -19.538 1.00 48.59 92 ALA A N 1
ATOM 753 C CA . ALA A 1 92 ? 17.168 -12.612 -20.106 1.00 48.59 92 ALA A CA 1
ATOM 754 C C . ALA A 1 92 ? 16.631 -13.692 -19.139 1.00 48.59 92 ALA A C 1
ATOM 756 O O . ALA A 1 92 ? 17.161 -14.795 -19.085 1.00 48.59 92 ALA A O 1
ATOM 757 N N . GLU A 1 93 ? 15.557 -13.406 -18.401 1.00 46.31 93 GLU A N 1
ATOM 758 C CA . GLU A 1 93 ? 14.987 -14.368 -17.454 1.00 46.31 93 GLU A CA 1
ATOM 759 C C . GLU A 1 93 ? 13.553 -14.758 -17.824 1.00 46.31 93 GLU A C 1
ATOM 761 O O . GLU A 1 93 ? 12.568 -14.131 -17.443 1.00 46.31 93 GLU A O 1
ATOM 766 N N . ILE A 1 94 ? 13.439 -15.898 -18.499 1.00 44.69 94 ILE A N 1
ATOM 767 C CA . ILE A 1 94 ? 12.207 -16.698 -18.581 1.00 44.69 94 ILE A CA 1
ATOM 768 C C . ILE A 1 94 ? 11.945 -17.455 -17.245 1.00 44.69 94 ILE A C 1
ATOM 770 O O . ILE A 1 94 ? 10.942 -18.145 -17.106 1.00 44.69 94 ILE A O 1
ATOM 774 N N . GLN A 1 95 ? 12.777 -17.269 -16.205 1.00 45.84 95 GLN A N 1
ATOM 775 C CA . GLN A 1 95 ? 12.685 -17.968 -14.906 1.00 45.84 95 GLN A CA 1
ATOM 776 C C . GLN A 1 95 ? 12.233 -17.115 -13.693 1.00 45.84 95 GLN A C 1
ATOM 778 O O . GLN A 1 95 ? 12.096 -17.659 -12.597 1.00 45.84 95 GLN A O 1
ATOM 783 N N . VAL A 1 96 ? 11.915 -15.820 -13.854 1.00 50.75 96 VAL A N 1
ATOM 784 C CA . VAL A 1 96 ? 11.572 -14.912 -12.721 1.00 50.75 96 VAL A CA 1
ATOM 785 C C . VAL A 1 96 ? 10.272 -15.273 -11.999 1.00 50.75 96 VAL A C 1
ATOM 787 O O . VAL A 1 96 ? 10.089 -14.911 -10.838 1.00 50.75 96 VAL A O 1
ATOM 790 N N . PHE A 1 97 ? 9.365 -16.022 -12.631 1.00 50.88 97 PHE A N 1
ATOM 791 C CA . PHE A 1 97 ? 8.084 -16.372 -12.006 1.00 50.88 97 PHE A CA 1
ATOM 792 C C . PHE A 1 97 ? 8.230 -17.182 -10.707 1.00 50.88 97 PHE A C 1
ATOM 794 O O . PHE A 1 97 ? 7.330 -17.137 -9.873 1.00 50.88 97 PHE A O 1
ATOM 801 N N . ASN A 1 98 ? 9.380 -17.830 -10.483 1.00 60.19 98 ASN A N 1
ATOM 802 C CA . ASN A 1 98 ? 9.647 -18.571 -9.253 1.00 60.19 98 ASN A CA 1
ATOM 803 C C . ASN A 1 98 ? 10.459 -17.796 -8.211 1.00 60.19 98 ASN A C 1
ATOM 805 O O . ASN A 1 98 ? 10.623 -18.313 -7.117 1.00 60.19 98 ASN A O 1
ATOM 809 N N . GLN A 1 99 ? 10.950 -16.580 -8.474 1.00 66.38 99 GLN A N 1
ATOM 810 C CA . GLN A 1 99 ? 11.877 -15.927 -7.539 1.00 66.38 99 GLN A CA 1
ATOM 811 C C . GLN A 1 99 ? 11.224 -15.627 -6.181 1.00 66.38 99 GLN A C 1
ATOM 813 O O . GLN A 1 99 ? 11.778 -15.979 -5.142 1.00 66.38 99 GLN A O 1
ATOM 818 N N . VAL A 1 100 ? 10.022 -15.040 -6.186 1.00 74.38 100 VAL A N 1
ATOM 819 C CA . VAL A 1 100 ? 9.276 -14.767 -4.946 1.00 74.38 100 VAL A CA 1
ATOM 820 C C .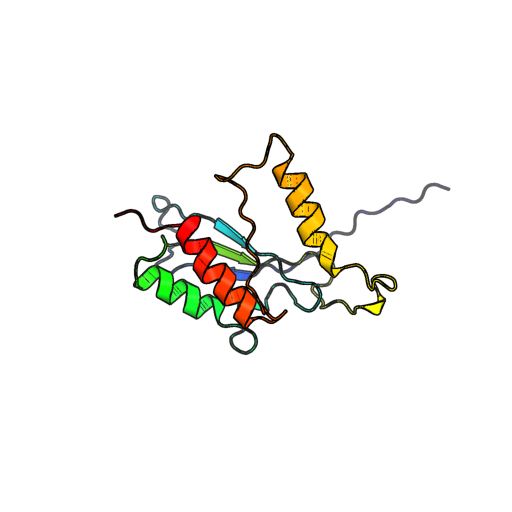 VAL A 1 100 ? 8.844 -16.073 -4.282 1.00 74.38 100 VAL A C 1
ATOM 822 O O . VAL A 1 100 ? 8.946 -16.197 -3.070 1.00 74.38 100 VAL A O 1
ATOM 825 N N . ASN A 1 101 ? 8.410 -17.071 -5.059 1.00 77.12 101 ASN A N 1
ATOM 826 C CA . ASN A 1 101 ? 8.015 -18.363 -4.499 1.00 77.12 101 ASN A CA 1
ATOM 827 C C . ASN A 1 101 ? 9.199 -19.074 -3.826 1.00 77.12 101 ASN A C 1
ATOM 829 O O . ASN A 1 101 ? 9.076 -19.495 -2.685 1.00 77.12 101 ASN A O 1
ATOM 833 N N . SER A 1 102 ? 10.356 -19.152 -4.486 1.00 82.50 102 SER A N 1
ATOM 834 C CA . SER A 1 102 ? 11.575 -19.732 -3.919 1.00 82.50 102 SER A CA 1
ATOM 835 C C . SER A 1 102 ? 12.033 -18.968 -2.681 1.00 82.50 102 SER A C 1
ATOM 837 O O . SER A 1 102 ? 12.326 -19.588 -1.668 1.00 82.50 102 SER A O 1
ATOM 839 N N . GLN A 1 103 ? 12.024 -17.631 -2.717 1.00 84.25 103 GLN A N 1
ATOM 840 C CA . GLN A 1 103 ? 12.346 -16.821 -1.542 1.00 84.25 103 GLN A CA 1
ATOM 841 C C . GLN A 1 103 ? 11.410 -17.134 -0.370 1.00 84.25 103 GLN A C 1
ATOM 843 O O . GLN A 1 103 ? 11.878 -17.321 0.748 1.00 84.25 103 GLN A O 1
ATOM 848 N N . MET A 1 104 ? 10.102 -17.211 -0.618 1.00 86.00 104 MET A N 1
ATOM 849 C CA . MET A 1 104 ? 9.128 -17.513 0.427 1.00 86.00 104 MET A CA 1
ATOM 850 C C . MET A 1 104 ? 9.284 -18.942 0.948 1.00 86.00 104 MET A C 1
ATOM 852 O O . MET A 1 104 ? 9.224 -19.138 2.155 1.00 86.00 104 MET A O 1
ATOM 856 N N . VAL A 1 105 ? 9.556 -19.924 0.084 1.00 85.50 105 VAL A N 1
ATOM 857 C CA . VAL A 1 105 ? 9.856 -21.304 0.501 1.00 85.50 105 VAL A CA 1
ATOM 858 C C . VAL A 1 105 ? 11.052 -21.336 1.454 1.00 85.50 105 VAL A C 1
ATOM 860 O O . VAL A 1 105 ? 10.947 -21.936 2.519 1.00 85.50 105 VAL A O 1
ATOM 863 N N . GLU A 1 106 ? 12.142 -20.642 1.128 1.00 88.19 106 GLU A N 1
ATOM 864 C CA . GLU A 1 106 ? 13.325 -20.560 1.996 1.00 88.19 106 GLU A CA 1
ATOM 865 C C . GLU A 1 106 ? 13.035 -19.817 3.307 1.00 88.19 106 GLU A C 1
ATOM 867 O O . GLU A 1 106 ? 13.423 -20.264 4.386 1.00 88.19 106 GLU A O 1
ATOM 872 N N . MET A 1 107 ? 12.298 -18.702 3.248 1.00 90.38 107 MET A N 1
ATOM 873 C CA . MET A 1 107 ? 11.894 -17.963 4.447 1.00 90.38 107 MET A CA 1
ATOM 874 C C . MET A 1 107 ? 11.099 -18.859 5.399 1.00 90.38 107 MET A C 1
ATOM 876 O O . MET A 1 107 ? 11.420 -18.906 6.585 1.00 90.38 107 MET A O 1
ATOM 880 N N . MET A 1 108 ? 10.131 -19.620 4.884 1.00 86.88 108 MET A N 1
ATOM 881 C CA . MET A 1 108 ? 9.285 -20.515 5.683 1.00 86.88 108 MET A CA 1
ATOM 882 C C . MET A 1 108 ? 10.028 -21.738 6.242 1.00 86.88 108 MET A C 1
ATOM 884 O O . MET A 1 108 ? 9.515 -22.383 7.152 1.00 86.88 108 MET A O 1
ATOM 888 N N . GLN A 1 109 ? 11.218 -22.065 5.732 1.00 89.69 109 GLN A N 1
ATOM 889 C CA . GLN A 1 109 ? 12.094 -23.096 6.308 1.00 89.69 109 GLN A CA 1
ATOM 890 C C . GLN A 1 109 ? 13.015 -22.553 7.411 1.00 89.69 109 GLN A C 1
ATOM 892 O O . GLN A 1 109 ? 13.630 -23.327 8.147 1.00 89.69 109 GLN A O 1
ATOM 897 N N . SER A 1 110 ? 13.138 -21.230 7.541 1.00 90.44 110 SER A N 1
ATOM 898 C CA . SER A 1 110 ? 13.979 -20.610 8.564 1.00 90.44 110 SER A CA 1
ATOM 899 C C . SER A 1 110 ? 13.314 -20.617 9.946 1.00 90.44 110 SER A C 1
ATOM 901 O O . SER A 1 110 ? 12.095 -20.644 10.069 1.00 90.44 110 SER A O 1
ATOM 903 N N . GLN A 1 111 ? 14.115 -20.498 11.008 1.00 92.00 111 GLN A N 1
ATOM 904 C CA . GLN A 1 111 ? 13.596 -20.349 12.379 1.00 92.00 111 GLN A CA 1
ATOM 905 C C . GLN A 1 111 ? 13.016 -18.949 12.657 1.00 92.00 111 GLN A C 1
ATOM 907 O O . GLN A 1 111 ? 12.340 -18.745 13.663 1.00 92.00 111 GLN A O 1
ATOM 912 N N . THR A 1 112 ? 13.304 -17.973 11.790 1.00 91.81 112 THR A N 1
ATOM 913 C CA . THR A 1 112 ? 12.913 -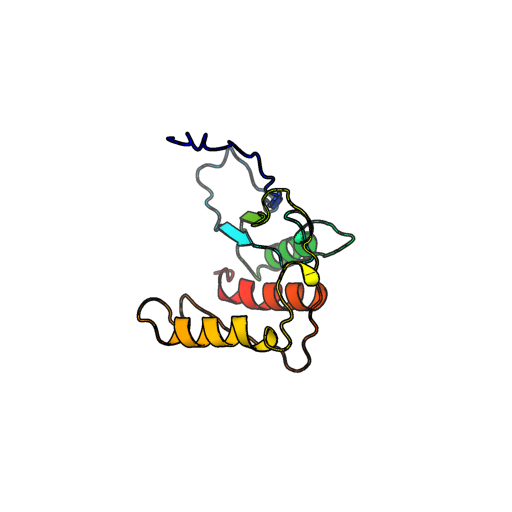16.569 11.974 1.00 91.81 112 THR A CA 1
ATOM 914 C C . THR A 1 112 ? 11.465 -16.329 11.572 1.00 91.81 112 THR A C 1
ATOM 916 O O . THR A 1 112 ? 10.757 -15.568 12.236 1.00 91.81 112 THR A O 1
ATOM 919 N N . PHE A 1 113 ? 11.030 -16.951 10.476 1.00 89.69 113 PHE A N 1
ATOM 920 C CA . PHE A 1 113 ? 9.715 -16.712 9.902 1.00 89.69 113 PHE A CA 1
ATOM 921 C C . PHE A 1 113 ? 8.742 -17.828 10.270 1.00 89.69 113 PHE A C 1
ATOM 923 O O . PHE A 1 113 ? 9.060 -19.009 10.202 1.00 89.69 113 PHE A O 1
ATOM 930 N N . ASN A 1 114 ? 7.538 -17.440 10.663 1.00 85.88 114 ASN A N 1
ATOM 931 C CA . ASN A 1 114 ? 6.435 -18.329 10.990 1.00 85.88 114 ASN A CA 1
ATOM 932 C C . ASN A 1 114 ? 5.108 -17.651 10.625 1.00 85.88 114 ASN A C 1
ATOM 934 O O . ASN A 1 114 ? 5.079 -16.502 10.188 1.00 85.88 114 ASN A O 1
ATOM 938 N N . GLU A 1 115 ? 3.998 -18.352 10.829 1.00 81.00 115 GLU A N 1
ATOM 939 C CA . GLU A 1 115 ? 2.650 -17.870 10.501 1.00 81.00 115 GLU A CA 1
ATOM 940 C C . GLU A 1 115 ? 2.245 -16.553 11.187 1.00 81.00 115 GLU A C 1
ATOM 942 O O . GLU A 1 115 ? 1.360 -15.858 10.693 1.00 81.00 115 GLU A O 1
ATOM 947 N N . ASN A 1 116 ? 2.916 -16.160 12.276 1.00 80.62 116 ASN A N 1
ATOM 948 C CA . ASN A 1 116 ? 2.629 -14.909 12.978 1.00 80.62 116 ASN A CA 1
ATOM 949 C C . ASN A 1 116 ? 3.369 -13.697 12.393 1.00 80.62 116 ASN A C 1
ATOM 951 O O . ASN A 1 116 ? 2.997 -12.563 12.684 1.00 80.62 116 ASN A O 1
ATOM 955 N N . ASN A 1 117 ? 4.435 -13.901 11.611 1.00 81.38 117 ASN A N 1
ATOM 956 C CA . ASN A 1 117 ? 5.267 -12.808 11.084 1.00 81.38 117 ASN A CA 1
ATOM 957 C C . ASN A 1 117 ? 5.574 -12.916 9.579 1.00 81.38 117 ASN A C 1
ATOM 959 O O . ASN A 1 117 ? 6.255 -12.052 9.026 1.00 81.38 117 ASN A O 1
ATOM 963 N N . CYS A 1 118 ? 5.061 -13.949 8.914 1.00 84.50 118 CYS A N 1
ATOM 964 C CA . CYS A 1 118 ? 5.232 -14.200 7.496 1.00 84.50 118 CYS A CA 1
ATOM 965 C C . CYS A 1 118 ? 3.934 -14.768 6.915 1.00 84.50 118 CYS A C 1
ATOM 967 O O . CYS A 1 118 ? 3.368 -15.727 7.434 1.00 84.50 118 CYS A O 1
ATOM 969 N N . CYS A 1 119 ? 3.463 -14.179 5.819 1.00 81.25 119 CYS A N 1
ATOM 970 C CA . CYS A 1 119 ? 2.276 -14.634 5.108 1.00 81.25 119 CYS A CA 1
ATOM 971 C C . CYS A 1 119 ? 2.590 -14.723 3.616 1.00 81.25 119 CYS A C 1
ATOM 973 O O . CYS A 1 119 ? 3.160 -13.794 3.040 1.00 81.25 119 CYS A O 1
ATOM 975 N N . TYR A 1 120 ? 2.203 -15.835 2.991 1.00 81.94 120 TYR A N 1
ATOM 976 C CA . TYR A 1 120 ? 2.318 -16.033 1.553 1.00 81.94 120 TYR A CA 1
ATOM 977 C C . TYR A 1 120 ? 0.949 -16.333 0.951 1.00 81.94 120 TYR A C 1
ATOM 979 O O . TYR A 1 120 ? 0.287 -17.291 1.344 1.00 81.94 120 TYR A O 1
ATOM 987 N N . ALA A 1 121 ? 0.528 -15.520 -0.016 1.00 78.62 121 ALA A N 1
ATOM 988 C CA . ALA A 1 121 ? -0.745 -15.688 -0.699 1.00 78.62 121 ALA A CA 1
ATOM 989 C C . ALA A 1 121 ? -0.557 -15.552 -2.211 1.00 78.62 121 ALA A C 1
ATOM 991 O O . ALA A 1 121 ? 0.030 -14.584 -2.693 1.00 78.62 121 ALA A O 1
ATOM 992 N N . ILE A 1 122 ? -1.105 -16.509 -2.962 1.00 78.75 122 ILE A N 1
ATOM 993 C CA . ILE A 1 122 ? -1.190 -16.456 -4.422 1.00 78.75 122 ILE A CA 1
ATOM 994 C C . ILE A 1 122 ? -2.657 -16.584 -4.817 1.00 78.75 122 ILE A C 1
ATOM 996 O O . ILE A 1 122 ? -3.319 -17.586 -4.549 1.00 78.75 122 ILE A O 1
ATOM 1000 N N . ARG A 1 123 ? -3.169 -15.574 -5.509 1.00 75.50 123 ARG A N 1
ATOM 1001 C CA . ARG A 1 123 ? -4.490 -15.590 -6.119 1.00 75.50 123 ARG A CA 1
ATOM 1002 C C . ARG A 1 123 ? -4.449 -16.411 -7.398 1.00 75.50 123 ARG A C 1
ATOM 1004 O O . ARG A 1 123 ? -3.726 -16.086 -8.343 1.00 75.50 123 ARG A O 1
ATOM 1011 N N . LYS A 1 124 ? -5.300 -17.433 -7.469 1.00 78.88 124 LYS A N 1
ATOM 1012 C CA . LYS A 1 124 ? -5.546 -18.175 -8.709 1.00 78.88 124 LYS A CA 1
ATOM 1013 C C . LYS A 1 124 ? -6.037 -17.206 -9.790 1.00 78.88 124 LYS A C 1
ATOM 1015 O O . LYS A 1 124 ? -6.996 -16.473 -9.567 1.00 78.88 124 LYS A O 1
ATOM 1020 N N . ASN A 1 125 ? -5.380 -17.206 -10.950 1.00 80.75 125 ASN A N 1
ATOM 1021 C CA . ASN A 1 125 ? -5.622 -16.267 -12.057 1.00 80.75 125 ASN A CA 1
ATOM 1022 C C . ASN A 1 125 ? -5.328 -14.787 -11.730 1.00 80.75 125 ASN A C 1
ATOM 1024 O O . ASN A 1 125 ? -5.809 -13.896 -12.434 1.00 80.75 125 ASN A O 1
ATOM 1028 N N . GLY A 1 126 ? -4.546 -14.511 -10.680 1.00 75.25 126 GLY A N 1
ATOM 1029 C CA . GLY A 1 126 ? -4.064 -13.166 -10.381 1.00 75.25 126 GLY A CA 1
ATOM 1030 C C . GLY A 1 126 ? -3.268 -12.592 -11.554 1.00 75.25 126 GLY A C 1
ATOM 1031 O O . GLY A 1 126 ? -2.514 -13.301 -12.220 1.00 75.25 126 GLY A O 1
ATOM 1032 N N . ARG A 1 127 ? -3.447 -11.297 -11.821 1.00 79.94 127 ARG A N 1
ATOM 1033 C CA . ARG A 1 127 ? -2.698 -10.580 -12.858 1.00 79.94 127 ARG A CA 1
ATOM 1034 C C . ARG A 1 127 ? -1.630 -9.721 -12.196 1.00 79.94 127 ARG A C 1
ATOM 1036 O O . ARG A 1 127 ? -1.839 -9.193 -11.110 1.00 79.94 127 ARG A O 1
ATOM 1043 N N . HIS A 1 128 ? -0.499 -9.534 -12.865 1.00 77.38 128 HIS A N 1
ATOM 1044 C CA . HIS A 1 128 ? 0.531 -8.606 -12.403 1.00 77.38 128 HIS A CA 1
ATOM 1045 C C . HIS A 1 128 ? 0.115 -7.161 -12.735 1.00 77.38 128 HIS A C 1
ATOM 1047 O O . HIS A 1 128 ? 0.542 -6.591 -13.736 1.00 77.38 128 HIS A O 1
ATOM 1053 N N . ASN A 1 129 ? -0.808 -6.608 -11.945 1.00 79.56 129 ASN A N 1
ATOM 1054 C CA . ASN A 1 129 ? -1.335 -5.251 -12.088 1.00 79.56 129 ASN A CA 1
ATOM 1055 C C . ASN A 1 129 ? -1.685 -4.633 -10.723 1.00 79.56 129 ASN A C 1
ATOM 1057 O O . ASN A 1 129 ? -1.798 -5.341 -9.722 1.00 79.56 129 ASN A O 1
ATOM 1061 N N . ILE A 1 130 ? -1.894 -3.313 -10.702 1.00 79.50 130 ILE A N 1
ATOM 1062 C CA . ILE A 1 130 ? -2.152 -2.568 -9.460 1.00 79.50 130 ILE A CA 1
ATOM 1063 C C . ILE A 1 130 ? -3.442 -3.018 -8.762 1.00 79.50 130 ILE A C 1
ATOM 1065 O O . ILE A 1 130 ? -3.428 -3.193 -7.550 1.00 79.50 130 ILE A O 1
ATOM 1069 N N . ALA A 1 131 ? -4.515 -3.310 -9.502 1.00 83.12 131 ALA A N 1
ATOM 1070 C CA . ALA A 1 131 ? -5.766 -3.786 -8.904 1.00 83.12 131 ALA A CA 1
ATOM 1071 C C . ALA A 1 131 ? -5.576 -5.079 -8.087 1.00 83.12 131 ALA A C 1
ATOM 1073 O O . ALA A 1 131 ? -6.122 -5.224 -6.997 1.00 83.12 131 ALA A O 1
ATOM 1074 N N . THR A 1 132 ? -4.756 -6.012 -8.583 1.00 83.88 132 THR A N 1
ATOM 1075 C CA . THR A 1 132 ? -4.438 -7.240 -7.842 1.00 83.88 132 THR A CA 1
ATOM 1076 C C . THR A 1 132 ? -3.573 -6.931 -6.612 1.00 83.88 132 THR A C 1
ATOM 1078 O O . THR A 1 132 ? -3.780 -7.537 -5.565 1.00 83.88 132 THR A O 1
ATOM 1081 N N . CYS A 1 133 ? -2.646 -5.967 -6.694 1.00 83.88 133 CYS A N 1
ATOM 1082 C CA . CYS A 1 133 ? -1.870 -5.505 -5.535 1.00 83.88 133 CYS A CA 1
ATOM 1083 C C . CYS A 1 133 ? -2.756 -4.883 -4.445 1.00 83.88 133 CYS A C 1
ATOM 1085 O O . CYS A 1 133 ? -2.571 -5.187 -3.270 1.00 83.88 133 CYS A O 1
ATOM 1087 N N . GLU A 1 134 ? -3.726 -4.049 -4.817 1.00 88.00 134 GLU A N 1
ATOM 1088 C CA . GLU A 1 134 ? -4.682 -3.442 -3.883 1.00 88.00 134 GLU A CA 1
ATOM 1089 C C . GLU A 1 134 ? -5.544 -4.488 -3.182 1.00 88.00 134 GLU A C 1
ATOM 1091 O O . GLU A 1 134 ? -5.757 -4.398 -1.977 1.00 88.00 134 GLU A O 1
ATOM 1096 N N . GLU A 1 135 ? -5.987 -5.515 -3.907 1.00 88.69 135 GLU A N 1
ATOM 1097 C CA . GLU A 1 135 ? -6.735 -6.627 -3.322 1.00 88.69 135 GLU A CA 1
ATOM 1098 C C . GLU A 1 135 ? -5.883 -7.408 -2.310 1.00 88.69 135 GLU A C 1
ATOM 1100 O O . GLU A 1 135 ? -6.343 -7.685 -1.200 1.00 88.69 135 GLU A O 1
ATOM 1105 N N . TYR A 1 136 ? -4.619 -7.706 -2.634 1.00 89.25 136 TYR A N 1
ATOM 1106 C CA . TYR A 1 136 ? -3.709 -8.326 -1.666 1.00 89.25 136 TYR A CA 1
ATOM 1107 C C . TYR A 1 136 ? -3.504 -7.452 -0.430 1.00 89.25 136 TYR A C 1
ATOM 1109 O O . TYR A 1 136 ? -3.554 -7.973 0.682 1.00 89.25 136 TYR A O 1
ATOM 1117 N N . LEU A 1 137 ? -3.316 -6.139 -0.603 1.00 90.75 137 LEU A N 1
ATOM 1118 C CA . LEU A 1 137 ? -3.198 -5.205 0.518 1.00 90.75 137 LEU A CA 1
ATOM 1119 C C . LEU A 1 137 ? -4.476 -5.205 1.363 1.00 90.75 137 LEU A C 1
ATOM 1121 O O . LEU A 1 137 ? -4.395 -5.364 2.576 1.00 90.75 137 LEU A O 1
ATOM 1125 N N . TYR A 1 138 ? -5.655 -5.134 0.745 1.00 92.94 138 TYR A N 1
ATOM 1126 C CA . TYR A 1 138 ? -6.934 -5.189 1.454 1.00 92.94 138 TYR A CA 1
ATOM 1127 C C . TYR A 1 138 ? -7.049 -6.430 2.350 1.00 92.94 138 TYR A C 1
ATOM 1129 O O . TYR A 1 138 ? -7.439 -6.335 3.515 1.00 92.94 138 TYR A O 1
ATOM 1137 N N . HIS A 1 139 ? -6.689 -7.608 1.838 1.00 91.62 139 HIS A N 1
ATOM 1138 C CA . HIS A 1 139 ? -6.745 -8.839 2.623 1.00 91.62 139 HIS A CA 1
ATOM 1139 C C . HIS A 1 139 ? -5.643 -8.919 3.685 1.00 91.62 139 HIS A C 1
ATOM 1141 O O . HIS A 1 139 ? -5.936 -9.283 4.824 1.00 91.62 139 HIS A O 1
ATOM 1147 N N . ALA A 1 140 ? -4.405 -8.553 3.348 1.00 90.19 140 ALA A N 1
ATOM 1148 C CA . ALA A 1 140 ? -3.269 -8.637 4.261 1.00 90.19 140 ALA A CA 1
ATOM 1149 C C . ALA A 1 140 ? -3.398 -7.668 5.443 1.00 90.19 140 ALA A C 1
ATOM 1151 O O . ALA A 1 140 ? -3.156 -8.051 6.587 1.00 90.19 140 ALA A O 1
ATOM 1152 N N . LEU A 1 141 ? -3.832 -6.428 5.203 1.00 93.25 141 LEU A N 1
ATOM 1153 C CA . LEU A 1 141 ? -3.921 -5.415 6.258 1.00 93.25 141 LEU A CA 1
ATOM 1154 C C . LEU A 1 141 ? -4.958 -5.779 7.326 1.00 93.25 141 LEU A C 1
ATOM 1156 O O . LEU A 1 141 ? -4.723 -5.514 8.499 1.00 93.25 141 LEU A O 1
ATOM 1160 N N . LYS A 1 142 ? -6.049 -6.464 6.959 1.00 91.81 142 LYS A N 1
ATOM 1161 C CA . LYS A 1 142 ? -7.040 -6.981 7.924 1.00 91.81 142 LYS A CA 1
ATOM 1162 C C . LYS A 1 142 ? -6.506 -8.085 8.830 1.00 91.81 142 LYS A C 1
ATOM 1164 O O . LYS A 1 142 ? -7.100 -8.352 9.868 1.00 91.81 142 LYS A O 1
ATOM 1169 N N . ILE A 1 143 ? -5.430 -8.752 8.421 1.00 88.62 143 ILE A N 1
ATOM 1170 C CA . ILE A 1 143 ? -4.760 -9.774 9.227 1.00 88.62 143 ILE A CA 1
ATOM 1171 C C . ILE A 1 143 ? -3.731 -9.095 10.133 1.00 88.62 143 ILE A C 1
ATOM 1173 O O . ILE A 1 143 ? -3.724 -9.332 11.335 1.00 88.62 143 ILE A O 1
ATOM 1177 N N . ILE A 1 144 ? -2.899 -8.220 9.563 1.00 88.56 144 ILE A N 1
ATOM 1178 C CA . ILE A 1 144 ? -1.732 -7.639 10.245 1.00 88.56 144 ILE A CA 1
ATOM 1179 C C . ILE A 1 144 ? -2.122 -6.500 11.199 1.00 88.56 144 ILE A C 1
ATOM 1181 O O . ILE A 1 144 ? -1.569 -6.388 12.288 1.00 88.56 144 ILE A O 1
ATOM 1185 N N . PHE A 1 145 ? -3.067 -5.648 10.800 1.00 92.25 145 PHE A N 1
ATOM 1186 C CA . PHE A 1 145 ? -3.454 -4.430 11.524 1.00 92.25 145 PHE A CA 1
ATOM 1187 C C . PHE A 1 145 ? -4.940 -4.416 11.872 1.00 92.25 145 PHE A C 1
ATOM 1189 O O . PHE A 1 145 ? -5.568 -3.355 11.897 1.00 92.25 145 PHE A O 1
ATOM 1196 N N . LYS A 1 146 ? -5.505 -5.605 12.097 1.00 90.69 146 LYS A N 1
ATOM 1197 C CA . LYS A 1 146 ? -6.915 -5.806 12.426 1.00 90.69 146 LYS A CA 1
ATOM 1198 C C . LYS A 1 146 ? -7.388 -4.805 13.482 1.00 90.69 146 LYS A C 1
ATOM 1200 O O . LYS A 1 146 ? -6.706 -4.575 14.479 1.00 90.69 146 LYS A O 1
ATOM 1205 N N . TYR A 1 147 ? -8.578 -4.244 13.286 1.00 89.81 147 TYR A N 1
ATOM 1206 C CA . TYR A 1 147 ? -9.214 -3.454 14.332 1.00 89.81 147 TYR A CA 1
ATOM 1207 C C . TYR A 1 147 ? -9.605 -4.3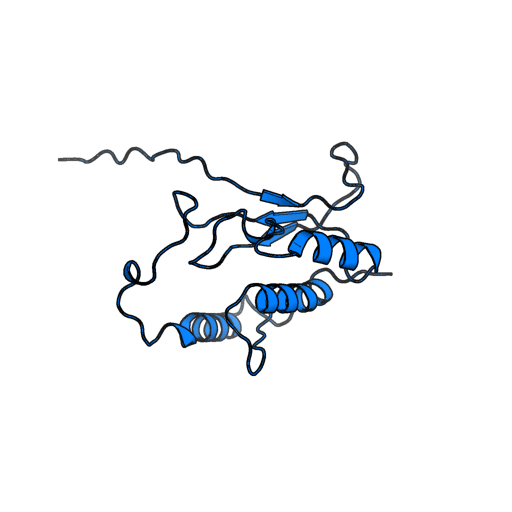48 15.518 1.00 89.81 147 TYR A C 1
ATOM 1209 O O . TYR A 1 147 ? -10.342 -5.329 15.375 1.00 89.81 147 TYR A O 1
ATOM 1217 N N . GLU A 1 148 ? -9.110 -3.994 16.696 1.00 85.44 148 GLU A N 1
ATOM 1218 C CA . GLU A 1 148 ? -9.480 -4.606 17.970 1.00 85.44 148 GLU A CA 1
ATOM 1219 C C . GLU A 1 148 ? -10.590 -3.755 18.592 1.00 85.44 148 GLU A C 1
ATOM 1221 O O . GLU A 1 148 ? -10.477 -2.527 18.635 1.00 85.44 148 GLU A O 1
ATOM 1226 N N . LYS A 1 149 ? -11.695 -4.408 18.969 1.00 65.88 149 LYS A N 1
ATOM 1227 C CA . LYS A 1 149 ? -12.878 -3.760 19.549 1.00 65.88 149 LYS A CA 1
ATOM 1228 C C . LYS A 1 149 ? -12.689 -3.451 21.024 1.00 65.88 149 LYS A C 1
ATOM 1230 O O . LYS A 1 149 ? -12.082 -4.301 21.709 1.00 65.88 149 LYS A O 1
#

Organism: NCBI:txid2838566

pLDDT: mean 83.55, std 13.88, range [43.03, 97.44]

Secondary structure (DSSP, 8-state):
-------------EEEE--TT--TT-TT---EEEEEE--TT--TTTTT-TTT--HHHHHHHHHHTTSB--EEEEEE-SSSSS-PPPGGGS---TTGGGHHHHHHHHHHHSSS--TTT------TT--SSHHHHHHHHHHHHHHHSB---